Protein AF-A0A941MK74-F1 (afdb_monomer_lite)

Radius of gyration: 19.21 Å; chains: 1; bounding box: 45×31×43 Å

pLDDT: mean 83.21, std 11.03, range [52.84, 95.56]

Structure (mmCIF, N/CA/C/O backbone):
data_AF-A0A941MK74-F1
#
_entry.id   AF-A0A941MK74-F1
#
loop_
_atom_site.group_PDB
_atom_site.id
_atom_site.type_symbol
_atom_site.label_atom_id
_atom_site.label_alt_id
_atom_site.label_comp_id
_atom_site.label_asym_id
_atom_site.label_entity_id
_atom_site.label_seq_id
_atom_site.pdbx_PDB_ins_code
_atom_site.Cartn_x
_atom_site.Cartn_y
_atom_site.Cartn_z
_atom_site.occupancy
_atom_site.B_iso_or_equiv
_atom_site.auth_seq_id
_atom_site.auth_comp_id
_atom_site.auth_asym_id
_atom_site.auth_atom_id
_atom_site.pdbx_PDB_model_num
ATOM 1 N N . MET A 1 1 ? -30.842 16.856 14.122 1.00 62.38 1 MET A N 1
ATOM 2 C CA . MET A 1 1 ? -29.630 16.598 14.945 1.00 62.38 1 MET A CA 1
ATOM 3 C C . MET A 1 1 ? -29.173 15.128 14.964 1.00 62.38 1 MET A C 1
ATOM 5 O O . MET A 1 1 ? -27.983 14.898 14.814 1.00 62.38 1 MET A O 1
ATOM 9 N N . ARG A 1 2 ? -30.058 14.115 15.053 1.00 71.00 2 ARG A N 1
ATOM 10 C CA . ARG A 1 2 ? -29.662 12.677 15.077 1.00 71.00 2 ARG A CA 1
ATOM 11 C C . ARG A 1 2 ? -28.974 12.138 13.804 1.00 71.00 2 ARG A C 1
ATOM 13 O O . ARG A 1 2 ? -28.291 11.121 13.866 1.00 71.00 2 ARG A O 1
ATOM 20 N N . ALA A 1 3 ? -29.179 12.771 12.648 1.00 75.81 3 ALA A N 1
ATOM 21 C CA . ALA A 1 3 ? -28.501 12.399 11.400 1.00 75.81 3 ALA A CA 1
ATOM 22 C C . ALA A 1 3 ? -27.050 12.914 11.357 1.00 75.81 3 ALA A C 1
ATOM 24 O O . ALA A 1 3 ? -26.150 12.173 10.977 1.00 75.81 3 ALA A O 1
ATOM 25 N N . LEU A 1 4 ? -26.821 14.140 11.845 1.00 80.06 4 LEU A N 1
ATOM 26 C CA . LEU A 1 4 ? -25.497 14.767 11.895 1.00 80.06 4 LEU A CA 1
ATOM 27 C C . LEU A 1 4 ? -24.535 13.976 12.798 1.00 80.06 4 LEU A C 1
ATOM 29 O O . LEU A 1 4 ? -23.416 13.683 12.396 1.00 80.06 4 LEU A O 1
ATOM 33 N N . GLY A 1 5 ? -24.999 13.544 13.978 1.00 82.56 5 GLY A N 1
ATOM 34 C CA . GLY A 1 5 ? -24.185 12.734 14.895 1.00 82.56 5 GLY A CA 1
ATOM 35 C C . GLY A 1 5 ? -23.775 11.372 14.319 1.00 82.56 5 GLY A C 1
ATOM 36 O O . GLY A 1 5 ? -22.650 10.930 14.528 1.00 82.56 5 GLY A O 1
ATOM 37 N N . ARG A 1 6 ? -24.649 10.731 13.529 1.00 85.38 6 ARG A N 1
ATOM 38 C CA . ARG A 1 6 ? -24.326 9.468 12.842 1.00 85.38 6 ARG A CA 1
ATOM 39 C C . ARG A 1 6 ? -23.318 9.665 11.711 1.00 85.38 6 ARG A C 1
ATOM 41 O O . ARG A 1 6 ? -22.408 8.855 11.575 1.00 85.38 6 ARG A O 1
ATOM 48 N N . ALA A 1 7 ? -23.448 10.748 10.945 1.00 85.19 7 ALA A N 1
ATOM 49 C CA . ALA A 1 7 ? -22.493 11.086 9.893 1.00 85.19 7 ALA A CA 1
ATOM 50 C C . ALA A 1 7 ? -21.091 11.352 10.466 1.00 85.19 7 ALA A C 1
ATOM 52 O O . ALA A 1 7 ? -20.113 10.799 9.971 1.00 85.19 7 ALA A O 1
ATOM 53 N N . ILE A 1 8 ? -20.999 12.118 11.558 1.00 89.19 8 ILE A N 1
ATOM 54 C CA . ILE A 1 8 ? -19.726 12.393 12.242 1.00 89.19 8 ILE A CA 1
ATOM 55 C C . ILE A 1 8 ? -19.093 11.095 12.763 1.00 89.19 8 ILE A C 1
ATOM 57 O O . ILE A 1 8 ? -17.903 10.871 12.551 1.00 89.19 8 ILE A O 1
ATOM 61 N N . GLY A 1 9 ? -19.884 10.207 13.375 1.00 88.75 9 GLY A N 1
ATOM 62 C CA . GLY A 1 9 ? -19.395 8.904 13.835 1.00 88.75 9 GLY A CA 1
ATOM 63 C C . GLY A 1 9 ? -18.867 8.020 12.699 1.00 88.75 9 GLY A C 1
ATOM 64 O O . GLY A 1 9 ? -17.812 7.401 12.840 1.00 88.75 9 GLY A O 1
ATOM 65 N N . ALA A 1 10 ? -19.551 7.999 11.551 1.00 87.25 10 ALA A N 1
ATOM 66 C CA . ALA A 1 10 ? -19.113 7.244 10.377 1.00 87.25 10 ALA A CA 1
ATOM 67 C C . ALA A 1 10 ? -17.800 7.790 9.791 1.00 87.25 10 ALA A C 1
ATOM 69 O O . ALA A 1 10 ? -16.899 7.012 9.470 1.00 87.25 10 ALA A O 1
ATOM 70 N N . ILE A 1 11 ? -17.662 9.117 9.704 1.00 91.56 11 ILE A N 1
ATOM 71 C CA . ILE A 1 11 ? -16.424 9.767 9.254 1.00 91.56 11 ILE A CA 1
ATOM 72 C C . ILE A 1 11 ? -15.281 9.415 10.203 1.00 91.56 11 ILE A C 1
ATOM 74 O O . ILE A 1 11 ? -14.239 8.945 9.757 1.00 91.56 11 ILE A O 1
ATOM 78 N N . PHE A 1 12 ? -15.490 9.574 11.509 1.00 93.50 12 PHE A N 1
ATOM 79 C CA . PHE A 1 12 ? -14.468 9.293 12.513 1.00 93.50 12 PHE A CA 1
ATOM 80 C C . PHE A 1 12 ? -14.007 7.829 12.477 1.00 93.50 12 PHE A C 1
ATOM 82 O O . PHE A 1 12 ? -12.809 7.554 12.448 1.00 93.50 12 PHE A O 1
ATOM 89 N N . SER A 1 13 ? -14.949 6.885 12.381 1.00 88.69 13 SER A N 1
ATOM 90 C CA . SER A 1 13 ? -14.634 5.460 12.224 1.00 88.69 13 SER A CA 1
ATOM 91 C C . SER A 1 13 ? -13.844 5.177 10.944 1.00 88.69 13 SER A C 1
ATOM 93 O O . SER A 1 13 ? -12.898 4.391 10.975 1.00 88.69 13 SER A O 1
ATOM 95 N N . THR A 1 14 ? -14.193 5.837 9.837 1.00 91.12 14 THR A N 1
ATOM 96 C CA . THR A 1 14 ? -13.484 5.686 8.560 1.00 91.12 14 THR A CA 1
ATOM 97 C C . THR A 1 14 ? -12.055 6.213 8.658 1.00 91.12 14 THR A C 1
ATOM 99 O O . THR A 1 14 ? -11.126 5.541 8.222 1.00 91.12 14 THR A O 1
ATOM 102 N N . VAL A 1 15 ? -11.857 7.379 9.277 1.00 94.62 15 VAL A N 1
ATOM 103 C CA . VAL A 1 15 ? -10.524 7.967 9.477 1.00 94.62 15 VAL A CA 1
ATOM 104 C C . VAL A 1 15 ? -9.643 7.052 10.326 1.00 94.62 15 VAL A C 1
ATOM 106 O O . VAL A 1 15 ? -8.500 6.799 9.956 1.00 94.62 15 VAL A O 1
ATOM 109 N N . ILE A 1 16 ? -10.174 6.500 11.420 1.00 93.88 16 ILE A N 1
ATOM 110 C CA . ILE A 1 16 ? -9.431 5.544 12.252 1.00 93.88 16 ILE A CA 1
ATOM 111 C C . ILE A 1 16 ? -9.031 4.311 11.441 1.00 93.88 16 ILE A C 1
ATOM 113 O O . ILE A 1 16 ? -7.879 3.887 11.507 1.00 93.88 16 ILE A O 1
ATOM 117 N N . LEU A 1 17 ? -9.956 3.751 10.657 1.00 92.00 17 LEU A N 1
ATOM 118 C CA . LEU A 1 17 ? -9.667 2.584 9.826 1.00 92.00 17 LEU A CA 1
ATOM 119 C C . LEU A 1 17 ? -8.543 2.877 8.823 1.00 92.00 17 LEU A C 1
ATOM 121 O O . LEU A 1 17 ? -7.618 2.081 8.707 1.00 92.00 17 LEU A O 1
ATOM 125 N N . LEU A 1 18 ? -8.577 4.038 8.164 1.00 92.62 18 LEU A N 1
ATOM 126 C CA . LEU A 1 18 ? -7.531 4.459 7.229 1.00 92.62 18 LEU A CA 1
ATOM 127 C C . LEU A 1 18 ? -6.162 4.591 7.909 1.00 92.62 18 LEU A C 1
ATOM 129 O O . LEU A 1 18 ? -5.152 4.195 7.333 1.00 92.62 18 LEU A O 1
ATOM 133 N N . ILE A 1 19 ? -6.112 5.112 9.139 1.00 94.38 19 ILE A N 1
ATOM 134 C CA . ILE A 1 19 ? -4.862 5.202 9.911 1.00 94.38 19 ILE A CA 1
ATOM 135 C C . ILE A 1 19 ? -4.315 3.800 10.209 1.00 94.38 19 ILE A C 1
ATOM 137 O O . ILE A 1 19 ? -3.120 3.559 10.046 1.00 94.38 19 ILE A O 1
ATOM 141 N N . VAL A 1 20 ? -5.178 2.860 10.600 1.00 94.31 20 VAL A N 1
ATOM 142 C CA . VAL A 1 20 ? -4.782 1.464 10.847 1.00 94.31 20 VAL A CA 1
ATOM 143 C C . VAL A 1 20 ? -4.270 0.803 9.564 1.00 94.31 20 VAL A C 1
ATOM 145 O O . VAL A 1 20 ? -3.204 0.189 9.583 1.00 94.31 20 VAL A O 1
ATOM 148 N N . GLU A 1 21 ? -4.979 0.968 8.443 1.00 93.62 21 GLU A N 1
ATOM 149 C CA . GLU A 1 21 ? -4.561 0.473 7.123 1.00 93.62 21 GLU A CA 1
ATOM 150 C C . GLU A 1 21 ? -3.182 1.032 6.732 1.00 93.62 21 GLU A C 1
ATOM 152 O O . GLU A 1 21 ? -2.310 0.282 6.287 1.00 93.62 21 GLU A O 1
ATOM 157 N N . LEU A 1 22 ? -2.946 2.328 6.957 1.00 93.62 22 LEU A N 1
ATOM 158 C CA . LEU A 1 22 ? -1.673 2.984 6.664 1.00 93.62 22 LEU A CA 1
ATOM 159 C C . LEU A 1 22 ? -0.525 2.421 7.512 1.00 93.62 22 LEU A C 1
ATOM 161 O O . LEU A 1 22 ? 0.527 2.078 6.972 1.00 93.62 22 LEU A O 1
ATOM 165 N N . ILE A 1 23 ? -0.722 2.291 8.826 1.00 95.56 23 ILE A N 1
ATOM 166 C CA . ILE A 1 23 ? 0.300 1.746 9.730 1.00 95.56 23 ILE A CA 1
ATOM 167 C C . ILE A 1 23 ? 0.640 0.306 9.334 1.00 95.56 23 ILE A C 1
ATOM 169 O O . ILE A 1 23 ? 1.816 -0.035 9.200 1.00 95.56 23 ILE A O 1
ATOM 173 N N . LEU A 1 24 ? -0.372 -0.528 9.082 1.00 94.88 24 LEU A N 1
ATOM 174 C CA . LEU A 1 24 ? -0.169 -1.909 8.641 1.00 94.88 24 LEU A CA 1
ATOM 175 C C . LEU A 1 24 ? 0.570 -1.980 7.304 1.00 94.88 24 LEU A C 1
ATOM 177 O O . LEU A 1 24 ? 1.457 -2.812 7.143 1.00 94.88 24 LEU A O 1
ATOM 181 N N . THR A 1 25 ? 0.261 -1.082 6.370 1.00 94.06 25 THR A N 1
ATOM 182 C CA . THR A 1 25 ? 0.958 -0.991 5.081 1.00 94.06 25 THR A CA 1
ATOM 183 C C . THR A 1 25 ? 2.449 -0.737 5.271 1.00 94.06 25 THR A C 1
ATOM 185 O O . THR A 1 25 ? 3.274 -1.440 4.689 1.00 94.06 25 THR A O 1
ATOM 188 N N . VAL A 1 26 ? 2.806 0.234 6.117 1.00 92.69 26 VAL A N 1
ATOM 189 C CA . VAL A 1 26 ? 4.208 0.565 6.412 1.00 92.69 26 VAL A CA 1
ATOM 190 C C . VAL A 1 26 ? 4.913 -0.599 7.110 1.00 92.69 26 VAL A C 1
ATOM 192 O O . VAL A 1 26 ? 6.064 -0.901 6.786 1.00 92.69 26 VAL A O 1
ATOM 195 N N . LEU A 1 27 ? 4.228 -1.293 8.023 1.00 93.81 27 LEU A N 1
ATOM 196 C CA . LEU A 1 27 ? 4.768 -2.478 8.689 1.00 93.81 27 LEU A CA 1
ATOM 197 C C . LEU A 1 27 ? 5.019 -3.622 7.705 1.00 93.81 27 LEU A C 1
ATOM 199 O O . LEU A 1 27 ? 6.110 -4.183 7.710 1.00 93.81 27 LEU A O 1
ATOM 203 N N . VAL A 1 28 ? 4.063 -3.936 6.826 1.00 92.75 28 VAL A N 1
ATOM 204 C CA . VAL A 1 28 ? 4.217 -4.980 5.799 1.00 92.75 28 VAL A CA 1
ATOM 205 C C . VAL A 1 28 ? 5.327 -4.618 4.819 1.00 92.75 28 VAL A C 1
ATOM 207 O O . VAL A 1 28 ? 6.165 -5.462 4.508 1.00 92.75 28 VAL A O 1
ATOM 210 N N . TYR A 1 29 ? 5.388 -3.362 4.375 1.00 91.06 29 TYR A N 1
ATOM 211 C CA . TYR A 1 29 ? 6.470 -2.871 3.526 1.00 91.06 29 TYR A CA 1
ATOM 212 C C . TYR A 1 29 ? 7.837 -3.060 4.196 1.00 91.06 29 TYR A C 1
ATOM 214 O O . TYR A 1 29 ? 8.760 -3.603 3.591 1.00 91.06 29 TYR A O 1
ATOM 222 N N . THR A 1 30 ? 7.958 -2.666 5.466 1.00 90.12 30 THR A N 1
ATOM 223 C CA . THR A 1 30 ? 9.203 -2.797 6.234 1.00 90.12 30 THR A CA 1
ATOM 224 C C . THR A 1 30 ? 9.564 -4.265 6.449 1.00 90.12 30 THR A C 1
ATOM 226 O O . THR A 1 30 ? 10.718 -4.644 6.266 1.00 90.12 30 THR A O 1
ATOM 229 N N . ALA A 1 31 ? 8.583 -5.110 6.765 1.00 90.88 31 ALA A N 1
ATOM 230 C CA . ALA A 1 31 ? 8.783 -6.541 6.935 1.00 90.88 31 ALA A CA 1
ATOM 231 C C . ALA A 1 31 ? 9.256 -7.204 5.634 1.00 90.88 31 ALA A C 1
ATOM 233 O O . ALA A 1 31 ? 10.214 -7.970 5.659 1.00 90.88 31 ALA A O 1
ATOM 234 N N . LEU A 1 32 ? 8.654 -6.876 4.487 1.00 88.75 32 LEU A N 1
ATOM 235 C CA . LEU A 1 32 ? 9.107 -7.381 3.188 1.00 88.75 32 LEU A CA 1
ATOM 236 C C . LEU A 1 32 ? 10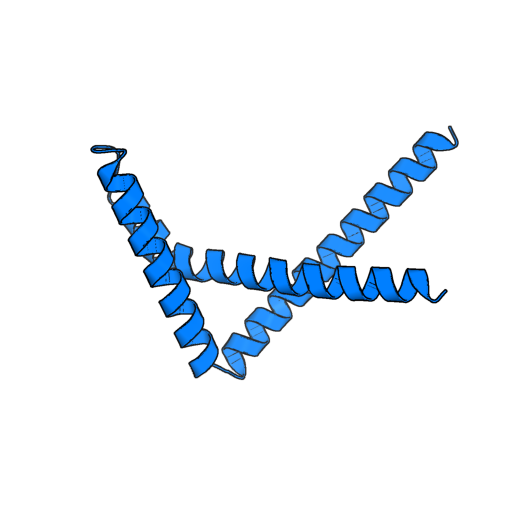.529 -6.913 2.866 1.00 88.75 32 LEU A C 1
ATOM 238 O O . LEU A 1 32 ? 11.341 -7.714 2.410 1.00 88.75 32 LEU A O 1
ATOM 242 N N . ASN A 1 33 ? 10.841 -5.648 3.151 1.00 86.69 33 ASN A N 1
ATOM 243 C CA . ASN A 1 33 ? 12.165 -5.082 2.918 1.00 86.69 33 ASN A CA 1
ATOM 244 C C . ASN A 1 33 ? 13.255 -5.742 3.788 1.00 86.69 33 ASN A C 1
ATOM 246 O O . ASN A 1 33 ? 14.365 -5.960 3.313 1.00 86.69 33 ASN A O 1
ATOM 250 N N . VAL A 1 34 ? 12.947 -6.085 5.044 1.00 90.31 34 VAL A N 1
ATOM 251 C CA . VAL A 1 34 ? 13.916 -6.672 5.989 1.00 90.31 34 VAL A CA 1
ATOM 252 C C . VAL A 1 34 ? 14.011 -8.193 5.856 1.00 90.31 34 VAL A C 1
ATOM 254 O O . VAL A 1 34 ? 15.110 -8.737 5.791 1.00 90.31 34 VAL A O 1
ATOM 257 N N . TYR A 1 35 ? 12.876 -8.892 5.817 1.00 91.50 35 TYR A N 1
ATOM 258 C CA . TYR A 1 35 ? 12.835 -10.356 5.890 1.00 91.50 35 TYR A CA 1
ATOM 259 C C . TYR A 1 35 ? 12.828 -11.043 4.521 1.00 91.50 35 TYR A C 1
ATOM 261 O O . TYR A 1 35 ? 13.120 -12.233 4.441 1.00 91.50 35 TYR A O 1
ATOM 269 N N . SER A 1 36 ? 12.492 -10.334 3.438 1.00 87.50 36 SER A N 1
ATOM 270 C CA . SER A 1 36 ? 12.387 -10.922 2.096 1.00 87.50 36 SER A CA 1
ATOM 271 C C . SER A 1 36 ? 13.017 -10.032 1.025 1.00 87.50 36 SER A C 1
ATOM 273 O O . SER A 1 36 ? 12.395 -9.683 0.021 1.00 87.50 36 SER A O 1
ATOM 275 N N . PHE A 1 37 ? 14.288 -9.679 1.231 1.00 83.62 37 PHE A N 1
ATOM 276 C CA . PHE A 1 37 ? 15.019 -8.741 0.376 1.00 83.62 37 PHE A CA 1
ATOM 277 C C . PHE A 1 37 ? 15.012 -9.131 -1.113 1.00 83.62 37 PHE A C 1
ATOM 279 O O . PHE A 1 37 ? 14.812 -8.279 -1.976 1.00 83.62 37 PHE A O 1
ATOM 286 N N . GLU A 1 38 ? 15.155 -10.421 -1.440 1.00 86.31 38 GLU A N 1
ATOM 287 C CA . GLU A 1 38 ? 15.104 -10.895 -2.832 1.00 86.31 38 GLU A CA 1
ATOM 288 C C . GLU A 1 38 ? 13.725 -10.715 -3.476 1.00 86.31 38 GLU A C 1
ATOM 290 O O . GLU A 1 38 ? 13.613 -10.330 -4.644 1.00 86.31 38 GLU A O 1
ATOM 295 N N . PHE A 1 39 ? 12.651 -11.008 -2.739 1.00 83.56 39 PHE A N 1
ATOM 296 C CA . PHE A 1 39 ? 11.291 -10.813 -3.235 1.00 83.56 39 PHE A CA 1
ATOM 297 C C . PHE A 1 39 ? 10.979 -9.324 -3.380 1.00 83.56 39 PHE A C 1
ATOM 299 O O . PHE A 1 39 ? 10.502 -8.895 -4.429 1.00 83.56 39 PHE A O 1
ATOM 306 N N . PHE A 1 40 ? 11.329 -8.532 -2.369 1.00 83.88 40 PHE A N 1
ATOM 307 C CA . PHE A 1 40 ? 11.169 -7.086 -2.383 1.00 83.88 40 PHE A CA 1
ATOM 308 C C . PHE A 1 40 ? 11.932 -6.445 -3.552 1.00 83.88 40 PHE A C 1
ATOM 310 O O . PHE A 1 40 ? 11.356 -5.675 -4.317 1.00 83.88 40 PHE A O 1
ATOM 317 N N . GLY A 1 41 ? 13.189 -6.838 -3.774 1.00 82.69 41 GLY A N 1
ATOM 318 C CA . GLY A 1 41 ? 13.995 -6.378 -4.904 1.00 82.69 41 GLY A CA 1
ATOM 319 C C . GLY A 1 41 ? 13.384 -6.729 -6.265 1.00 82.69 41 GLY A C 1
ATOM 320 O O . GLY A 1 41 ? 13.371 -5.887 -7.164 1.00 82.69 41 GLY A O 1
ATOM 321 N N . ARG A 1 42 ? 12.818 -7.937 -6.426 1.00 87.44 42 ARG A N 1
ATOM 322 C CA . ARG A 1 42 ? 12.073 -8.314 -7.644 1.00 87.44 42 ARG A CA 1
ATOM 323 C C . ARG A 1 42 ? 10.840 -7.440 -7.851 1.00 87.44 42 ARG A C 1
ATOM 325 O O . ARG A 1 42 ? 10.593 -6.996 -8.970 1.00 87.44 42 ARG A O 1
ATOM 332 N N . LEU A 1 43 ? 10.104 -7.160 -6.781 1.00 84.75 43 LEU A N 1
ATOM 333 C CA . LEU A 1 43 ? 8.891 -6.352 -6.826 1.00 84.75 43 LEU A CA 1
ATOM 334 C C . LEU A 1 43 ? 9.200 -4.886 -7.186 1.00 84.75 43 LEU A C 1
ATOM 336 O O . LEU A 1 43 ? 8.504 -4.300 -8.010 1.00 84.75 43 LEU A O 1
ATOM 340 N N . VAL A 1 44 ? 10.297 -4.327 -6.658 1.00 85.31 44 VAL A N 1
ATOM 341 C CA . VAL A 1 44 ? 10.803 -2.989 -7.027 1.00 85.31 44 VAL A CA 1
ATOM 342 C C . VAL A 1 44 ? 11.191 -2.933 -8.501 1.00 85.31 44 VAL A C 1
ATOM 344 O O . VAL A 1 44 ? 10.815 -1.989 -9.192 1.00 85.31 44 VAL A O 1
ATOM 347 N N . ARG A 1 45 ? 11.906 -3.945 -9.008 1.00 85.38 45 ARG A N 1
ATOM 348 C CA . ARG A 1 45 ? 12.283 -4.009 -10.430 1.00 85.38 45 ARG A CA 1
ATOM 349 C C . ARG A 1 45 ? 11.063 -4.096 -11.342 1.00 85.38 45 ARG A C 1
ATOM 351 O O . ARG A 1 45 ? 11.024 -3.401 -12.349 1.00 85.38 45 ARG A O 1
ATOM 358 N N . PHE A 1 46 ? 10.067 -4.898 -10.969 1.00 86.62 46 PHE A N 1
ATOM 359 C CA . PHE A 1 46 ? 8.813 -4.999 -11.713 1.00 86.62 46 PHE A CA 1
ATOM 360 C C . PHE A 1 46 ? 8.047 -3.669 -11.729 1.00 86.62 46 PHE A C 1
ATOM 362 O O . PHE A 1 46 ? 7.595 -3.226 -12.780 1.00 86.62 46 PHE A O 1
ATOM 369 N N . ALA A 1 47 ? 7.950 -2.987 -10.583 1.00 84.00 47 ALA A N 1
ATOM 370 C CA . ALA A 1 47 ? 7.360 -1.651 -10.527 1.00 84.00 47 ALA A CA 1
ATOM 371 C C . ALA A 1 47 ? 8.127 -0.665 -11.427 1.00 84.00 47 ALA A C 1
ATOM 373 O O . ALA A 1 47 ? 7.507 0.100 -12.161 1.00 84.00 47 ALA A O 1
ATOM 374 N N . GLY A 1 48 ? 9.462 -0.735 -11.430 1.00 83.38 48 GLY A N 1
ATOM 375 C CA . GLY A 1 48 ? 10.316 0.062 -12.311 1.00 83.38 48 GLY A CA 1
ATOM 376 C C . GLY A 1 48 ? 10.063 -0.188 -13.796 1.00 83.38 48 GLY A C 1
ATOM 377 O O . GLY A 1 48 ? 9.875 0.772 -14.536 1.00 83.38 48 GLY A O 1
ATOM 378 N N . SER A 1 49 ? 9.963 -1.449 -14.229 1.00 84.62 49 SER A N 1
ATOM 379 C CA . SER A 1 49 ? 9.717 -1.769 -15.642 1.00 84.62 49 SER A CA 1
ATOM 380 C C . SER A 1 49 ? 8.330 -1.322 -16.114 1.00 84.62 49 SER A C 1
ATOM 382 O O . SER A 1 49 ? 8.167 -0.880 -17.252 1.00 84.62 49 SER A O 1
ATOM 384 N N . VAL A 1 50 ? 7.316 -1.399 -15.244 1.00 84.31 50 VAL A N 1
ATOM 385 C CA . VAL A 1 50 ? 5.981 -0.851 -15.538 1.00 84.31 50 VAL A CA 1
ATOM 386 C C . VAL A 1 50 ? 6.045 0.670 -15.676 1.00 84.31 50 VAL A C 1
ATOM 388 O O . VAL A 1 50 ? 5.471 1.219 -16.616 1.00 84.31 50 VAL A O 1
ATOM 391 N N . LEU A 1 51 ? 6.767 1.350 -14.783 1.00 81.94 51 LEU A N 1
ATOM 392 C CA . LEU A 1 51 ? 6.924 2.802 -14.827 1.00 81.94 51 LEU A CA 1
ATOM 393 C C . LEU A 1 51 ? 7.638 3.268 -16.099 1.00 81.94 51 LEU A C 1
ATOM 395 O O . LEU A 1 51 ? 7.198 4.220 -16.734 1.00 81.94 51 LEU A O 1
ATOM 399 N N . GLU A 1 52 ? 8.702 2.569 -16.491 1.00 82.94 52 GLU A N 1
ATOM 400 C CA . GLU A 1 52 ? 9.452 2.826 -17.721 1.00 82.94 52 GLU A CA 1
ATOM 401 C C . GLU A 1 52 ? 8.572 2.625 -18.962 1.00 82.94 52 GLU A C 1
ATOM 403 O O . GLU A 1 52 ? 8.561 3.460 -19.866 1.00 82.94 52 GLU A O 1
ATOM 408 N N . THR A 1 53 ? 7.739 1.580 -18.963 1.00 83.50 53 THR A N 1
ATOM 409 C CA . THR A 1 53 ? 6.757 1.346 -20.033 1.00 83.50 53 THR A CA 1
ATOM 410 C C . THR A 1 53 ? 5.743 2.488 -20.120 1.00 83.50 53 THR A C 1
ATOM 412 O O . THR A 1 53 ? 5.440 2.960 -21.214 1.00 83.50 53 THR A O 1
ATOM 415 N N . MET A 1 54 ? 5.224 2.960 -18.981 1.00 79.69 54 MET A N 1
ATOM 416 C CA . MET A 1 54 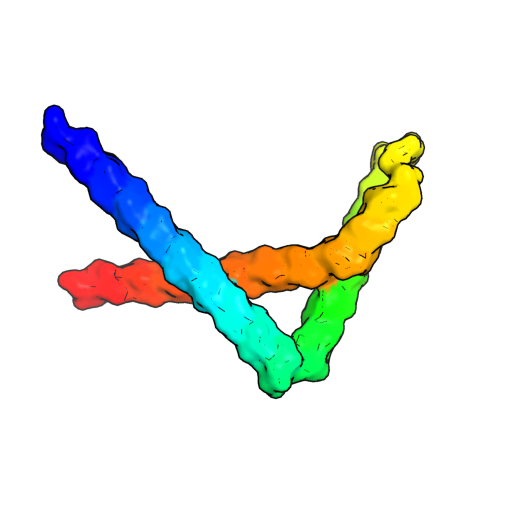? 4.296 4.094 -18.941 1.00 79.69 54 MET A CA 1
ATOM 417 C C . MET A 1 54 ? 4.966 5.394 -19.387 1.00 79.69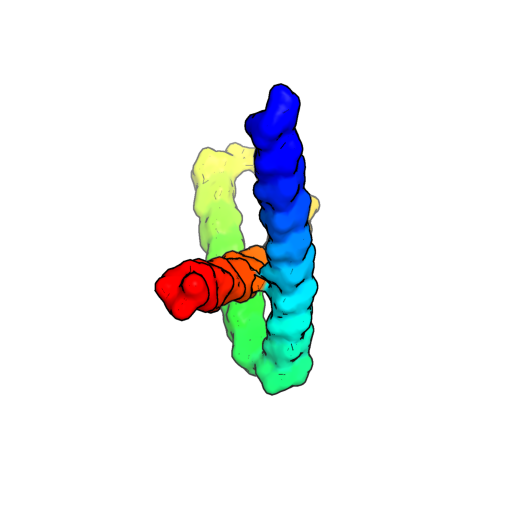 54 MET A C 1
ATOM 419 O O . MET A 1 54 ? 4.360 6.148 -20.143 1.00 79.69 54 MET A O 1
ATOM 423 N N . ALA A 1 55 ? 6.213 5.641 -18.980 1.00 77.06 55 ALA A N 1
ATOM 424 C CA . ALA A 1 55 ? 6.982 6.808 -19.400 1.00 77.06 55 ALA A CA 1
ATOM 425 C C . ALA A 1 55 ? 7.191 6.820 -20.922 1.00 77.06 55 ALA A C 1
ATOM 427 O O . ALA A 1 55 ? 6.893 7.823 -21.565 1.00 77.06 55 ALA A O 1
ATOM 428 N N . ALA A 1 56 ? 7.586 5.686 -21.509 1.00 79.44 56 ALA A N 1
ATOM 429 C CA . ALA A 1 56 ? 7.726 5.543 -22.957 1.00 79.44 56 ALA A CA 1
ATOM 430 C C . ALA A 1 56 ? 6.393 5.745 -23.703 1.00 79.44 56 ALA A C 1
ATOM 432 O O . ALA A 1 56 ? 6.361 6.296 -24.806 1.00 79.44 56 ALA A O 1
ATOM 433 N N . LEU A 1 57 ? 5.275 5.315 -23.106 1.00 82.06 57 LEU A N 1
ATOM 434 C CA . LEU A 1 57 ? 3.941 5.533 -23.661 1.00 82.06 57 LEU A CA 1
ATOM 435 C C . LEU A 1 57 ? 3.574 7.022 -23.634 1.00 82.06 57 LEU A C 1
ATOM 437 O O . LEU A 1 57 ? 3.151 7.573 -24.648 1.00 82.06 57 LEU A O 1
ATOM 441 N N . VAL A 1 58 ? 3.777 7.682 -22.492 1.00 77.62 58 VAL A N 1
ATOM 442 C CA . VAL A 1 58 ? 3.517 9.116 -22.315 1.00 77.62 58 VAL A CA 1
ATOM 443 C C . VAL A 1 58 ? 4.371 9.937 -23.271 1.00 77.62 58 VAL A C 1
ATOM 445 O O . VAL A 1 58 ? 3.839 10.823 -23.926 1.00 77.62 58 VAL A O 1
ATOM 448 N N . GLU A 1 59 ? 5.652 9.615 -23.425 1.00 77.56 59 GLU A N 1
ATOM 449 C CA . GLU A 1 59 ? 6.554 10.315 -24.343 1.00 77.56 59 GLU A CA 1
ATOM 450 C C . GLU A 1 59 ? 6.127 10.168 -25.813 1.00 77.56 59 GLU A C 1
ATOM 452 O O . GLU A 1 59 ? 6.211 11.127 -26.580 1.00 77.56 59 GLU A O 1
ATOM 457 N N . ARG A 1 60 ? 5.579 9.006 -26.201 1.00 77.75 60 ARG A N 1
ATOM 458 C CA . ARG A 1 60 ? 4.997 8.802 -27.539 1.00 77.75 60 ARG A CA 1
ATOM 459 C C . ARG A 1 60 ? 3.750 9.644 -27.800 1.00 77.75 60 ARG A C 1
ATOM 461 O O . ARG A 1 60 ? 3.546 10.058 -28.937 1.00 77.75 60 ARG A O 1
ATOM 468 N N . PHE A 1 61 ? 2.901 9.854 -26.794 1.00 78.62 61 PHE A N 1
ATOM 469 C CA . PHE A 1 61 ? 1.648 10.608 -26.947 1.00 78.62 61 PHE A CA 1
ATOM 470 C C . PHE A 1 61 ? 1.809 12.112 -26.694 1.00 78.62 61 PHE A C 1
ATOM 472 O O . PHE A 1 61 ? 1.100 12.917 -27.292 1.00 78.62 61 PHE A O 1
ATOM 479 N N . PHE A 1 62 ? 2.749 12.492 -25.834 1.00 69.44 62 PHE A N 1
ATOM 480 C CA . PHE A 1 62 ? 3.039 13.861 -25.425 1.00 69.44 62 PHE A CA 1
ATOM 481 C C . PHE A 1 62 ? 4.486 14.193 -25.791 1.00 69.44 62 PHE A C 1
ATOM 483 O O . PHE A 1 62 ? 5.352 14.393 -24.937 1.00 69.44 62 PHE A O 1
ATOM 490 N N . SER A 1 63 ? 4.757 14.241 -27.094 1.00 55.75 63 SER A N 1
ATOM 491 C CA . SER A 1 63 ? 6.049 14.660 -27.627 1.00 55.75 63 SER A CA 1
ATOM 492 C C . SER A 1 63 ? 6.316 16.124 -27.247 1.00 55.75 63 SER A C 1
ATOM 494 O O . SER A 1 63 ? 5.771 17.032 -27.874 1.00 55.75 63 SER A O 1
ATOM 496 N N . GLY A 1 64 ? 7.134 16.361 -26.214 1.00 60.88 64 GLY A N 1
ATOM 497 C CA . GLY A 1 64 ? 7.679 17.693 -25.916 1.00 60.88 64 GLY A CA 1
ATOM 498 C C . GLY A 1 64 ? 7.681 18.171 -24.459 1.00 60.88 64 GLY A C 1
ATOM 499 O O . GLY A 1 64 ? 8.204 19.255 -24.221 1.00 60.88 64 GLY A O 1
ATOM 500 N N . SER A 1 65 ? 7.155 17.424 -23.475 1.00 55.75 65 SER A N 1
ATOM 501 C CA . SER A 1 65 ? 7.100 17.892 -22.067 1.00 55.75 65 SER A CA 1
ATOM 502 C C . SER A 1 65 ? 7.992 17.131 -21.071 1.00 55.75 65 SER A C 1
ATOM 504 O O . SER A 1 65 ? 7.735 17.160 -19.866 1.00 55.75 65 SER A O 1
ATOM 506 N N . SER A 1 66 ? 9.033 16.441 -21.538 1.00 52.84 66 SER A N 1
ATOM 507 C CA . SER A 1 66 ? 9.973 15.713 -20.675 1.00 52.84 66 SER A CA 1
ATOM 508 C C . SER A 1 66 ? 11.108 16.640 -20.229 1.00 52.84 66 SER A C 1
ATOM 510 O O . SER A 1 66 ? 12.146 16.738 -20.882 1.00 52.84 66 SER A O 1
ATOM 512 N N . SER A 1 67 ? 10.915 17.380 -19.131 1.00 58.47 67 SER A N 1
ATOM 513 C CA . SER A 1 67 ? 12.062 17.983 -18.445 1.00 58.47 67 SER A CA 1
ATOM 514 C C . SER A 1 67 ? 12.794 16.876 -17.679 1.00 58.47 67 SER A C 1
ATOM 516 O O . SER A 1 67 ? 12.179 16.054 -16.999 1.00 58.47 67 SER A O 1
ATOM 518 N N . THR A 1 68 ? 14.119 16.839 -17.786 1.00 58.81 68 THR A N 1
ATOM 519 C CA . THR A 1 68 ? 15.023 15.863 -17.146 1.00 58.81 68 THR A CA 1
ATOM 520 C C . THR A 1 68 ? 14.789 15.684 -15.638 1.00 58.81 68 THR A C 1
ATOM 522 O O . THR A 1 68 ? 15.063 14.616 -15.090 1.00 58.81 68 THR A O 1
ATOM 525 N N . ALA A 1 69 ? 14.213 16.688 -14.970 1.00 55.19 69 ALA A N 1
ATOM 526 C CA . ALA A 1 69 ? 13.797 16.614 -13.572 1.00 55.19 69 ALA A CA 1
ATOM 527 C C . ALA A 1 69 ? 12.631 15.632 -13.329 1.00 55.19 69 ALA A C 1
ATOM 529 O O . ALA A 1 69 ? 12.642 14.913 -12.329 1.00 55.19 69 ALA A O 1
ATOM 530 N N . TYR A 1 70 ? 11.657 15.541 -14.245 1.00 57.41 70 TYR A N 1
ATOM 531 C CA . TYR A 1 70 ? 10.575 14.554 -14.152 1.00 57.41 70 TYR A CA 1
ATOM 532 C C . TYR A 1 70 ? 11.096 13.133 -14.361 1.00 57.41 70 TYR A C 1
ATOM 534 O O . TYR A 1 70 ? 10.700 12.237 -13.622 1.00 57.41 70 TYR A O 1
ATOM 542 N N . ALA A 1 71 ? 12.031 12.936 -15.294 1.00 61.56 71 ALA A N 1
ATOM 543 C CA . ALA A 1 71 ? 12.644 11.632 -15.544 1.00 61.56 71 ALA A CA 1
ATOM 544 C C . ALA A 1 71 ? 13.424 11.107 -14.322 1.00 61.56 71 ALA A C 1
ATOM 546 O O . ALA A 1 71 ? 13.302 9.935 -13.974 1.00 61.56 71 ALA A O 1
ATOM 547 N N . SER A 1 72 ? 14.161 11.975 -13.615 1.00 63.16 72 SER A N 1
ATOM 548 C CA . SER A 1 72 ? 14.919 11.586 -12.414 1.00 63.16 72 SER A CA 1
ATOM 549 C C . SER A 1 72 ? 14.018 11.281 -11.211 1.00 63.16 72 SER A C 1
ATOM 551 O O . SER A 1 72 ? 14.236 10.290 -10.516 1.00 63.16 72 SER A O 1
ATOM 553 N N . LEU A 1 73 ? 12.987 12.101 -10.964 1.00 61.16 73 LEU A N 1
ATOM 554 C CA . LEU A 1 73 ? 12.045 11.876 -9.859 1.00 61.16 73 LEU A CA 1
ATOM 555 C C . LEU A 1 73 ? 11.188 10.624 -10.089 1.00 61.16 73 LEU A C 1
ATOM 557 O O . LEU A 1 73 ? 10.989 9.841 -9.158 1.00 61.16 73 LEU A O 1
ATOM 561 N N . PHE A 1 74 ? 10.725 10.391 -11.322 1.00 64.56 74 PHE A N 1
ATOM 562 C CA . PHE A 1 74 ? 10.037 9.147 -11.675 1.00 64.56 74 PHE A CA 1
ATOM 563 C C . PHE A 1 74 ? 10.976 7.939 -11.606 1.00 64.56 74 PHE A C 1
ATOM 565 O O . PHE A 1 74 ? 10.556 6.893 -11.124 1.00 64.56 74 PHE A O 1
ATOM 572 N N . GLY A 1 75 ? 12.240 8.074 -12.015 1.00 65.38 75 GLY A N 1
ATOM 573 C CA . GLY A 1 75 ? 13.212 6.979 -11.993 1.00 65.38 75 GLY A CA 1
ATOM 574 C C . GLY A 1 75 ? 13.552 6.475 -10.586 1.00 65.38 75 GLY A C 1
ATOM 575 O O . GLY A 1 75 ? 13.581 5.266 -10.360 1.00 65.38 75 GLY A O 1
ATOM 576 N N . GLU A 1 76 ? 13.769 7.374 -9.619 1.00 68.88 76 GLU A N 1
ATOM 577 C CA . GLU A 1 76 ? 14.211 6.978 -8.270 1.00 68.88 76 GLU A CA 1
ATOM 578 C C . GLU A 1 76 ? 13.067 6.754 -7.270 1.00 68.88 76 GLU A C 1
ATOM 580 O O . GLU A 1 76 ? 13.098 5.802 -6.480 1.00 68.88 76 GLU A O 1
ATOM 585 N N . LEU A 1 77 ? 12.049 7.621 -7.276 1.00 71.00 77 LEU A N 1
ATOM 586 C CA . LEU A 1 77 ? 10.948 7.578 -6.302 1.00 71.00 77 LEU A CA 1
ATOM 587 C C . LEU A 1 77 ? 9.717 6.845 -6.835 1.00 71.00 77 LEU A C 1
ATOM 589 O O . LEU A 1 77 ? 8.908 6.338 -6.051 1.00 71.00 77 LEU A O 1
ATOM 593 N N . GLY A 1 78 ? 9.574 6.755 -8.154 1.00 77.12 78 GLY A N 1
ATOM 594 C CA . GLY A 1 78 ? 8.426 6.132 -8.800 1.00 77.12 78 GLY A CA 1
ATOM 595 C C . GLY A 1 78 ? 8.247 4.651 -8.454 1.00 77.12 78 GLY A C 1
ATOM 596 O O . GLY A 1 78 ? 7.178 4.287 -7.962 1.00 77.12 78 GLY A O 1
ATOM 597 N N . PRO A 1 79 ? 9.275 3.790 -8.586 1.00 79.75 79 PRO A N 1
ATOM 598 C CA . PRO A 1 79 ? 9.118 2.365 -8.307 1.00 79.75 79 PRO A CA 1
ATOM 599 C C . PRO A 1 79 ? 8.745 2.094 -6.845 1.00 79.75 79 PRO A C 1
ATOM 601 O O . PRO A 1 79 ? 7.878 1.272 -6.564 1.00 79.75 79 PRO A O 1
ATOM 604 N N . LYS A 1 80 ? 9.358 2.819 -5.899 1.00 80.12 80 LYS A N 1
ATOM 605 C CA . LYS A 1 80 ? 9.106 2.642 -4.459 1.00 80.12 80 LYS A CA 1
ATOM 606 C C . LYS A 1 80 ? 7.723 3.140 -4.046 1.00 80.12 80 LYS A C 1
ATOM 608 O O . LYS A 1 80 ? 7.037 2.453 -3.295 1.00 80.12 80 LYS A O 1
ATOM 613 N N . SER A 1 81 ? 7.299 4.305 -4.539 1.00 83.88 81 SER A N 1
ATOM 614 C CA . SER A 1 81 ? 5.972 4.858 -4.231 1.00 83.88 81 SER A CA 1
ATOM 615 C C . SER A 1 81 ? 4.847 4.020 -4.839 1.00 83.88 81 SER A C 1
ATOM 617 O O . SER A 1 81 ? 3.878 3.716 -4.146 1.00 83.88 81 SER A O 1
ATOM 619 N N . MET A 1 82 ? 5.004 3.557 -6.083 1.00 84.38 82 MET A N 1
ATOM 620 C CA . MET A 1 82 ? 4.043 2.666 -6.739 1.00 84.38 82 MET A CA 1
ATOM 621 C C . MET A 1 82 ? 3.900 1.335 -5.993 1.00 84.38 82 MET A C 1
ATOM 623 O O . MET A 1 82 ? 2.794 0.826 -5.823 1.00 84.38 82 MET A O 1
ATOM 627 N N . LEU A 1 83 ? 5.008 0.794 -5.491 1.00 86.75 83 LEU A N 1
ATOM 628 C CA . LEU A 1 83 ? 5.017 -0.442 -4.717 1.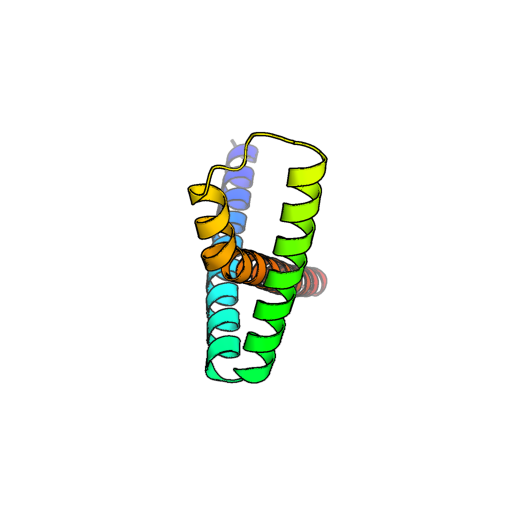00 86.75 83 LEU A CA 1
ATOM 629 C C . LEU A 1 83 ? 4.381 -0.247 -3.332 1.00 86.75 83 LEU A C 1
ATOM 631 O O . LEU A 1 83 ? 3.602 -1.090 -2.895 1.00 86.75 83 LEU A O 1
ATOM 635 N N . LEU A 1 84 ? 4.629 0.887 -2.671 1.00 88.81 84 LEU A N 1
ATOM 636 C CA . LEU A 1 84 ? 3.982 1.226 -1.401 1.00 88.81 84 LEU A CA 1
ATOM 637 C C . LEU A 1 84 ? 2.466 1.418 -1.568 1.00 88.81 84 LEU A C 1
ATOM 639 O O . LEU A 1 84 ? 1.700 0.950 -0.729 1.00 88.81 84 LEU A O 1
ATOM 643 N N . LEU A 1 85 ? 2.026 2.016 -2.681 1.00 88.44 85 LEU A N 1
ATOM 644 C CA . LEU A 1 85 ? 0.610 2.096 -3.052 1.00 88.44 85 LEU A CA 1
ATOM 645 C C . LEU A 1 85 ? 0.008 0.715 -3.328 1.00 88.44 85 LEU A C 1
ATOM 647 O O . LEU A 1 85 ? -1.086 0.427 -2.849 1.00 88.44 85 LEU A O 1
ATOM 651 N N . LEU A 1 86 ? 0.714 -0.151 -4.061 1.00 88.75 86 LEU A N 1
ATOM 652 C CA . LEU A 1 86 ? 0.259 -1.511 -4.357 1.00 88.75 86 LEU A CA 1
ATOM 653 C C . LEU A 1 86 ? 0.105 -2.339 -3.076 1.00 88.75 86 LEU A C 1
ATOM 655 O O . LEU A 1 86 ? -0.936 -2.958 -2.866 1.00 88.75 86 LEU A O 1
ATOM 659 N N . ILE A 1 87 ? 1.114 -2.322 -2.198 1.00 89.75 87 ILE A N 1
ATOM 660 C CA . ILE A 1 87 ? 1.038 -2.985 -0.890 1.00 89.75 87 ILE A CA 1
ATOM 661 C C . ILE A 1 87 ? -0.103 -2.382 -0.078 1.00 89.75 87 ILE A C 1
ATOM 663 O O . ILE A 1 87 ? -0.887 -3.133 0.493 1.00 89.75 87 ILE A O 1
ATOM 667 N N . GLY A 1 88 ? -0.239 -1.055 -0.067 1.00 91.81 88 GLY A N 1
ATOM 668 C CA . GLY A 1 88 ? -1.310 -0.380 0.656 1.00 91.81 88 GLY A CA 1
ATOM 669 C C . GLY A 1 88 ? -2.696 -0.797 0.191 1.00 91.81 88 GLY A C 1
ATOM 670 O O . GLY A 1 88 ? -3.558 -1.085 1.016 1.00 91.81 88 GLY A O 1
ATOM 671 N N . LEU A 1 89 ? -2.893 -0.925 -1.120 1.00 91.88 89 LEU A N 1
ATOM 672 C CA . LEU A 1 89 ? -4.141 -1.410 -1.698 1.00 91.88 89 LEU A CA 1
ATOM 673 C C . LEU A 1 89 ? -4.441 -2.852 -1.274 1.00 91.88 89 LEU A C 1
ATOM 675 O O . LEU A 1 89 ? -5.565 -3.149 -0.871 1.00 91.88 89 LEU A O 1
ATOM 679 N N . VAL A 1 90 ? -3.446 -3.741 -1.340 1.00 91.81 90 VAL A N 1
ATOM 680 C CA . VAL A 1 90 ? -3.605 -5.147 -0.940 1.00 91.81 90 VAL A CA 1
ATOM 681 C C . VAL A 1 90 ? -3.916 -5.252 0.554 1.00 91.81 90 VAL A C 1
ATOM 683 O O . VAL A 1 90 ? -4.872 -5.925 0.934 1.00 91.81 90 VAL A O 1
ATOM 686 N N . VAL A 1 91 ? -3.158 -4.552 1.401 1.00 93.44 91 VAL A N 1
ATOM 687 C CA . VAL A 1 91 ? -3.348 -4.546 2.858 1.00 93.44 91 VAL A CA 1
ATOM 688 C C . VAL A 1 91 ? -4.717 -3.977 3.222 1.00 93.44 91 VAL A C 1
ATOM 690 O O . VAL A 1 91 ? -5.453 -4.619 3.969 1.00 93.44 91 VAL A O 1
ATOM 693 N N . ALA A 1 92 ? -5.106 -2.832 2.655 1.00 92.56 92 ALA A N 1
ATOM 694 C CA . ALA A 1 92 ? -6.428 -2.249 2.874 1.00 92.56 92 ALA A CA 1
ATOM 695 C C . ALA A 1 92 ? -7.549 -3.192 2.412 1.00 92.56 92 ALA A C 1
ATOM 697 O O . ALA A 1 92 ? -8.535 -3.374 3.122 1.00 92.56 92 ALA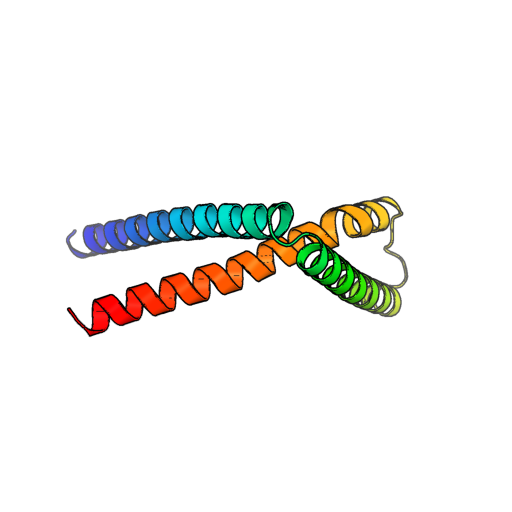 A O 1
ATOM 698 N N . GLY A 1 93 ? -7.389 -3.852 1.260 1.00 92.81 93 GLY A N 1
ATOM 699 C CA . GLY A 1 93 ? -8.335 -4.857 0.772 1.00 92.81 93 GLY A CA 1
ATOM 700 C C . GLY A 1 93 ? -8.524 -6.012 1.758 1.00 92.81 93 GLY A C 1
ATOM 701 O O . GLY A 1 93 ? -9.658 -6.371 2.075 1.00 92.81 93 GLY A O 1
ATOM 702 N N . VAL A 1 94 ? -7.429 -6.545 2.305 1.00 93.56 94 VAL A N 1
ATOM 703 C CA . VAL A 1 94 ? -7.464 -7.615 3.314 1.00 93.56 94 VAL A CA 1
ATOM 704 C C . VAL A 1 94 ? -8.109 -7.135 4.615 1.00 93.56 94 VAL A C 1
ATOM 706 O O . VAL A 1 94 ? -8.997 -7.805 5.136 1.00 93.56 94 VAL A O 1
ATOM 709 N N . VAL A 1 95 ? -7.722 -5.965 5.128 1.00 93.25 95 VAL A N 1
ATOM 710 C CA . VAL A 1 95 ? -8.296 -5.394 6.360 1.00 93.25 95 VAL A CA 1
ATOM 711 C C . VAL A 1 95 ? -9.802 -5.167 6.207 1.00 93.25 95 VAL A C 1
ATOM 713 O O . VAL A 1 95 ? -10.580 -5.520 7.097 1.00 93.25 95 VAL A O 1
ATOM 716 N N . ARG A 1 96 ? -10.248 -4.638 5.064 1.00 92.62 96 ARG A N 1
ATOM 717 C CA . ARG A 1 96 ? -11.676 -4.447 4.770 1.00 92.62 96 ARG A CA 1
ATOM 718 C C . ARG A 1 96 ? -12.412 -5.768 4.668 1.00 92.62 96 ARG A C 1
ATOM 720 O O . ARG A 1 96 ? -13.466 -5.905 5.270 1.00 92.62 96 ARG A O 1
ATOM 727 N N . LEU A 1 97 ? -11.840 -6.756 3.988 1.00 93.12 97 LEU A N 1
ATOM 728 C CA . LEU A 1 97 ? -12.437 -8.084 3.893 1.00 93.12 97 LEU A CA 1
ATOM 729 C C . LEU A 1 97 ? -12.606 -8.726 5.279 1.00 93.12 97 LEU A C 1
ATOM 731 O O . LEU A 1 97 ? -13.686 -9.219 5.594 1.00 93.12 97 LEU A O 1
ATOM 735 N N . LEU A 1 98 ? -11.583 -8.651 6.134 1.00 92.50 98 LEU A N 1
ATOM 736 C CA . LEU A 1 98 ? -11.641 -9.167 7.503 1.00 92.50 98 LEU A CA 1
ATOM 737 C C . LEU A 1 98 ? -12.663 -8.416 8.359 1.00 92.50 98 LEU A C 1
ATOM 739 O O . LEU A 1 98 ? -13.479 -9.038 9.033 1.00 92.50 98 LEU A O 1
ATOM 743 N N . THR A 1 99 ? -12.662 -7.084 8.320 1.00 90.12 99 THR A N 1
ATOM 744 C CA . THR A 1 99 ? -13.624 -6.283 9.093 1.00 90.12 99 THR A CA 1
ATOM 745 C C . THR A 1 99 ? -15.059 -6.481 8.611 1.00 90.12 99 THR A C 1
ATOM 747 O O . THR A 1 99 ? -15.969 -6.527 9.438 1.00 90.12 99 THR A O 1
ATOM 750 N N . SER A 1 100 ? -15.279 -6.648 7.306 1.00 89.31 100 SER A N 1
ATOM 751 C CA . SER A 1 100 ? -16.576 -7.021 6.739 1.00 89.31 100 SER A CA 1
ATOM 752 C C . SER A 1 100 ? -17.007 -8.418 7.173 1.00 89.31 100 SER A C 1
ATOM 754 O O . SER A 1 100 ? -18.165 -8.593 7.541 1.00 89.31 100 SER A O 1
ATOM 756 N N . LEU A 1 101 ? -16.094 -9.393 7.190 1.00 93.44 101 LEU A N 1
ATOM 757 C CA . LEU A 1 101 ? -16.388 -10.755 7.634 1.00 93.44 101 LEU A CA 1
ATOM 758 C C . LEU A 1 101 ? -16.760 -10.794 9.121 1.00 93.44 101 LEU A C 1
ATOM 760 O O . LEU A 1 101 ? -17.762 -11.399 9.482 1.00 93.44 101 LEU A O 1
ATOM 764 N N . VAL A 1 102 ? -16.007 -10.095 9.976 1.00 93.00 102 VAL A N 1
ATOM 765 C CA . VAL A 1 102 ? -16.319 -9.984 11.410 1.00 93.00 102 VAL A CA 1
ATOM 766 C C . VAL A 1 102 ? -17.703 -9.367 11.607 1.00 93.00 102 VAL A C 1
ATOM 768 O O . VAL A 1 102 ? -18.517 -9.926 12.333 1.00 93.00 102 VAL A O 1
ATOM 771 N N . ARG A 1 103 ? -18.023 -8.272 10.904 1.00 87.81 103 ARG A N 1
ATOM 772 C CA . ARG A 1 103 ? -19.367 -7.666 10.961 1.00 87.81 103 ARG A CA 1
ATOM 773 C C . ARG A 1 103 ? -20.478 -8.571 10.434 1.00 87.81 103 ARG A C 1
ATOM 775 O O . ARG A 1 103 ? -21.617 -8.366 10.811 1.00 87.81 103 ARG A O 1
ATOM 782 N N . ALA A 1 104 ? -20.180 -9.505 9.534 1.00 88.56 104 ALA A N 1
ATOM 783 C CA . ALA A 1 104 ? -21.175 -10.446 9.025 1.00 88.56 104 ALA A CA 1
ATOM 784 C C . ALA A 1 104 ? -21.460 -11.591 10.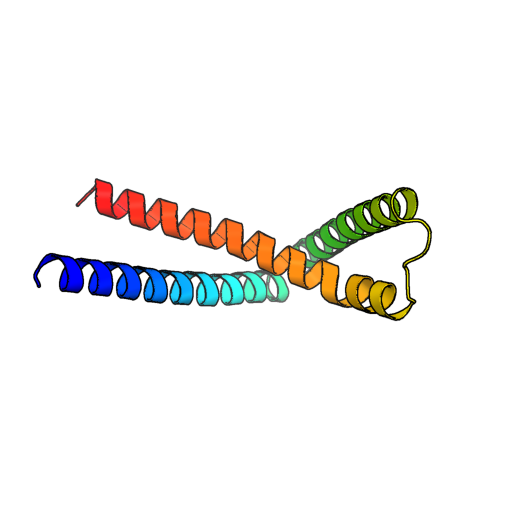011 1.00 88.56 104 ALA A C 1
ATOM 786 O O . ALA A 1 104 ? -22.526 -12.197 9.948 1.00 88.56 104 ALA A O 1
ATOM 787 N N . LEU A 1 105 ? -20.504 -11.901 10.890 1.00 87.38 105 LEU A N 1
ATOM 788 C CA . LEU A 1 105 ? -20.594 -12.984 11.871 1.00 87.38 105 LEU A CA 1
ATOM 789 C C . LEU A 1 105 ? -21.107 -12.532 13.248 1.00 87.38 105 LEU A C 1
ATOM 791 O O . LEU A 1 105 ? -21.446 -13.390 14.060 1.00 87.38 105 LEU A O 1
ATOM 795 N N . THR A 1 106 ? -21.131 -11.222 13.512 1.00 77.50 106 THR A N 1
ATOM 796 C CA . THR A 1 106 ? -21.594 -10.622 14.778 1.00 77.50 106 THR A CA 1
ATOM 797 C C . THR A 1 106 ? -22.939 -9.944 14.584 1.00 77.50 106 THR A C 1
ATOM 799 O O . THR A 1 106 ? -23.802 -10.093 15.474 1.00 77.50 106 THR A O 1
#

Foldseek 3Di:
DVVVVVVVVVVVVVVVLLVVLLVVLVVVLVCCVPVPVVVNVVQLVVQQVVLVVVVVVCCVVPVDPDDVVVVVCCNPVVSVVVSSVVSSVVSSVVSVVVVVVVVVVD

Secondary structure (DSSP, 8-state):
-HHHHHHHHHHHHHHHHHHHHHHHHHHHHHHHHHH-HHHHHHHHHHHHHHHHHHHHHHHHHSTT---HHHHHHHHHHHHHHHHHHHHHHHHHHHHHHHHHHHHHH-

Sequence (106 aa):
MRALGRAIGAIFSTVILLIVELILTVLVYTALNVYSFEFFGRLVRFAGSVLETMAALVERFFSGSSSTAYASLFGELGPKSMLLLLIGLVVAGVVRLLTSLVRALT